Protein AF-A0A1D2VDV2-F1 (afdb_monomer)

pLDDT: mean 93.01, std 9.08, range [46.19, 97.75]

Solvent-accessible surface area (backbone atoms only — not comparable to full-atom values): 3714 Å² total; per-residue (Å²): 133,79,88,78,74,51,96,47,76,89,33,30,70,39,42,55,55,28,52,57,44,44,55,61,49,47,58,33,38,78,70,71,74,44,91,71,74,86,44,49,70,41,46,50,58,25,48,56,45,49,52,56,51,35,34,75,67,67,77,44,85,126

Radius of gyration: 13.53 Å; Cα contacts (8 Å, |Δi|>4): 35; chains: 1; bounding box: 27×24×37 Å

Sequence (62 aa):
MGNVPSFASECVLKKDAYDACFNQWYDKFLKGESIENECQTLWYAYKLCVDAQLVKKNIIPA

InterPro domains:
  IPR007918 Mitochondrial distribution/morphology family 35/apoptosis [PF05254] (6-59)
  IPR007918 Mitochondrial distribution/morphology family 35/apoptosis [PTHR46403] (4-59)

Mean predicted aligned error: 3.76 Å

Foldseek 3Di:
DDDDADPDNVLRVLVVLLVVVVVVVVVCVVVVNDPDCPSVVSVVSSVVVVVVVCCVVVVDPD

Nearest PDB structures (foldseek):
  1a32-assembly1_A  TM=3.956E-01  e=8.342E+00  Geobacillus stearothermophilus

Secondary structure (DSSP, 8-state):
------SSGGGHHHHHHHHHHHHHHHHHHHTTS--S-TTHHHHHHHHHHHHHHHHHTTSS--

Organism: NCBI:txid1344418

Structure (mmCIF, N/CA/C/O backbone):
data_AF-A0A1D2VDV2-F1
#
_entry.id   AF-A0A1D2VDV2-F1
#
loop_
_atom_site.group_PDB
_atom_site.id
_atom_site.type_symbol
_atom_site.label_atom_id
_atom_site.label_alt_id
_atom_site.label_comp_id
_atom_site.label_asym_id
_atom_site.label_entity_id
_atom_site.label_seq_id
_atom_site.pdbx_PDB_ins_code
_atom_site.Cartn_x
_atom_site.Cartn_y
_atom_site.Cartn_z
_atom_site.occupancy
_atom_site.B_iso_or_equiv
_atom_site.auth_seq_id
_atom_site.auth_comp_id
_atom_site.auth_asym_id
_atom_site.auth_atom_id
_atom_site.pdbx_PDB_model_num
ATOM 1 N N . MET A 1 1 ? -2.368 -18.316 -7.329 1.00 46.19 1 MET A N 1
ATOM 2 C CA . MET A 1 1 ? -2.261 -17.785 -5.953 1.00 46.19 1 MET A CA 1
ATOM 3 C C . MET A 1 1 ? -3.531 -17.000 -5.667 1.00 46.19 1 MET A C 1
ATOM 5 O O . MET A 1 1 ? -3.838 -16.112 -6.449 1.00 46.19 1 MET A O 1
ATOM 9 N N . GLY A 1 2 ? -4.314 -17.377 -4.654 1.00 54.78 2 GLY A N 1
ATOM 10 C CA . GLY A 1 2 ? -5.551 -16.665 -4.308 1.00 54.78 2 GLY A CA 1
ATOM 11 C C . GLY A 1 2 ? -5.260 -15.289 -3.710 1.00 54.78 2 GLY A C 1
ATOM 12 O O . GLY A 1 2 ? -4.244 -15.123 -3.036 1.00 54.78 2 GLY A O 1
ATOM 13 N N . ASN A 1 3 ? -6.136 -14.315 -3.965 1.00 68.62 3 ASN A N 1
ATOM 14 C CA . ASN A 1 3 ? -6.070 -13.009 -3.317 1.00 68.62 3 ASN A CA 1
ATOM 15 C C . ASN A 1 3 ? -6.335 -13.196 -1.814 1.00 68.62 3 ASN A C 1
ATOM 17 O O . ASN A 1 3 ? -7.445 -13.555 -1.418 1.00 68.62 3 ASN A O 1
ATOM 21 N N . VAL A 1 4 ? -5.298 -13.030 -0.989 1.00 84.81 4 VAL A N 1
ATOM 22 C CA . VAL A 1 4 ? -5.427 -13.077 0.470 1.00 84.81 4 VAL A CA 1
ATOM 23 C C . VAL A 1 4 ? -5.951 -11.714 0.920 1.00 84.81 4 VAL A C 1
ATOM 25 O O . VAL A 1 4 ? -5.227 -10.727 0.773 1.00 84.81 4 VAL A O 1
ATOM 28 N N . PRO A 1 5 ? -7.175 -11.622 1.465 1.00 87.38 5 PRO A N 1
ATOM 29 C CA . PRO A 1 5 ? -7.737 -10.343 1.871 1.00 87.38 5 PRO A CA 1
ATOM 30 C C . PRO A 1 5 ? -6.909 -9.715 2.998 1.00 87.38 5 PRO A C 1
ATOM 32 O O . PRO A 1 5 ? -6.283 -10.409 3.803 1.00 87.38 5 PRO A O 1
ATOM 35 N N . SER A 1 6 ? -6.919 -8.383 3.075 1.00 91.56 6 SER A N 1
ATOM 36 C CA . SER A 1 6 ? -6.344 -7.685 4.228 1.00 91.56 6 SER A CA 1
ATOM 37 C C . SER A 1 6 ? -7.071 -8.104 5.510 1.00 91.56 6 SER A C 1
ATOM 39 O O . SER A 1 6 ? -8.284 -8.310 5.498 1.00 91.56 6 SER A O 1
ATOM 41 N N . PHE A 1 7 ? -6.350 -8.180 6.635 1.00 93.62 7 PHE A N 1
ATOM 42 C CA . PHE A 1 7 ? -6.970 -8.439 7.943 1.00 93.62 7 PHE A CA 1
ATOM 43 C C . PHE A 1 7 ? -7.983 -7.347 8.332 1.00 93.62 7 PHE A C 1
ATOM 45 O O . PHE A 1 7 ? -8.859 -7.577 9.165 1.00 93.62 7 PHE A O 1
ATOM 52 N N . ALA A 1 8 ? -7.821 -6.152 7.761 1.00 94.12 8 ALA A N 1
ATOM 53 C CA . ALA A 1 8 ? -8.709 -5.017 7.900 1.00 94.12 8 ALA A CA 1
ATOM 54 C C . ALA A 1 8 ? -9.615 -4.934 6.667 1.00 94.12 8 ALA A C 1
ATOM 56 O O . ALA A 1 8 ? -9.159 -4.585 5.573 1.00 94.12 8 ALA A O 1
ATOM 57 N N . SER A 1 9 ? -10.900 -5.246 6.840 1.00 94.00 9 SER A N 1
ATOM 58 C CA . SER A 1 9 ? -11.892 -5.259 5.756 1.00 94.00 9 SER A CA 1
ATOM 59 C C . SER A 1 9 ? -11.989 -3.926 5.003 1.00 94.00 9 SER A C 1
ATOM 61 O O . SER A 1 9 ? -12.182 -3.905 3.792 1.00 94.00 9 SER A O 1
ATOM 63 N N . GLU A 1 10 ? -11.787 -2.804 5.691 1.00 93.56 10 GLU A N 1
ATOM 64 C CA . GLU A 1 10 ? -11.796 -1.455 5.118 1.00 93.56 10 GLU A CA 1
ATOM 65 C C . GLU A 1 10 ? -10.562 -1.144 4.255 1.00 93.56 10 GLU A C 1
ATOM 67 O O . GLU A 1 10 ? -10.581 -0.200 3.465 1.00 93.56 10 GLU A O 1
ATOM 72 N N . CYS A 1 11 ? -9.490 -1.931 4.385 1.00 96.69 11 CYS A N 1
ATOM 73 C CA . CYS A 1 11 ? -8.258 -1.753 3.622 1.00 96.69 11 CYS A CA 1
ATOM 74 C C . CYS A 1 11 ? -8.202 -2.641 2.371 1.00 96.69 11 CYS A C 1
ATOM 76 O O . CYS A 1 11 ? -7.283 -2.476 1.571 1.00 96.69 11 CYS A O 1
ATOM 78 N N . VAL A 1 12 ? -9.175 -3.541 2.167 1.00 96.06 12 VAL A N 1
ATOM 79 C CA . VAL A 1 12 ? -9.182 -4.518 1.060 1.00 96.06 12 VAL A CA 1
ATOM 80 C C . VAL A 1 12 ? -9.120 -3.831 -0.304 1.00 96.06 12 VAL A C 1
ATOM 82 O O . VAL A 1 12 ? -8.220 -4.122 -1.078 1.00 96.06 12 VAL A O 1
ATOM 85 N N . LEU A 1 13 ? -9.968 -2.833 -0.568 1.00 95.62 13 LEU A N 1
ATOM 86 C CA . LE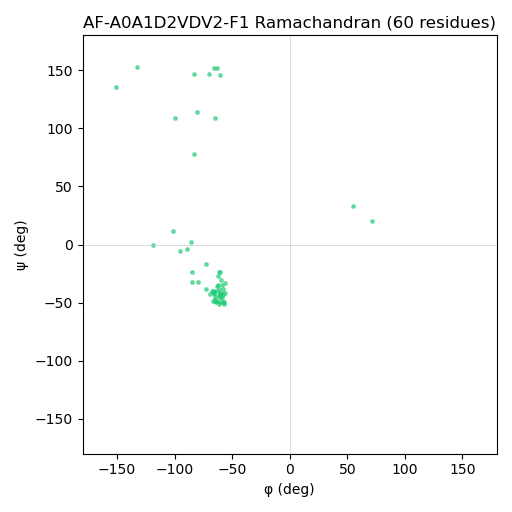U A 1 13 ? -9.957 -2.131 -1.862 1.00 95.62 13 LEU A CA 1
ATOM 87 C C . LEU A 1 13 ? -8.628 -1.409 -2.142 1.00 95.62 13 LEU A C 1
ATOM 89 O O . LEU A 1 13 ? -8.183 -1.330 -3.285 1.00 95.62 13 LEU A O 1
ATOM 93 N N . LYS A 1 14 ? -7.981 -0.876 -1.098 1.00 96.56 14 LYS A N 1
ATOM 94 C CA . LYS A 1 14 ? -6.674 -0.211 -1.227 1.00 96.56 14 LYS A CA 1
ATOM 95 C C . LYS A 1 14 ? -5.564 -1.227 -1.476 1.00 96.56 14 LYS A C 1
ATOM 97 O O . LYS A 1 14 ? -4.670 -0.954 -2.272 1.00 96.56 14 LYS A O 1
ATOM 102 N N . LYS A 1 15 ? -5.649 -2.386 -0.819 1.00 95.88 15 LYS A N 1
ATOM 103 C CA . LYS A 1 15 ? -4.757 -3.520 -1.044 1.00 95.88 15 LYS A CA 1
ATOM 104 C C . LYS A 1 15 ? -4.873 -4.015 -2.481 1.00 95.88 15 LYS A C 1
ATOM 106 O O . LYS A 1 15 ? -3.857 -4.091 -3.150 1.00 95.88 15 LYS A O 1
ATOM 111 N N . ASP A 1 16 ? -6.084 -4.27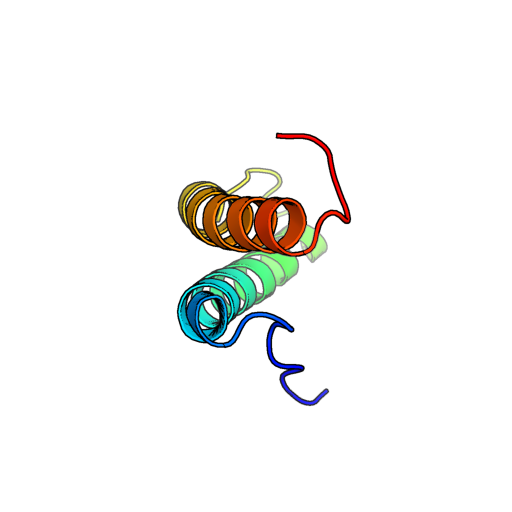5 -2.964 1.00 95.81 16 ASP A N 1
ATOM 112 C CA . ASP A 1 16 ? -6.305 -4.803 -4.314 1.00 95.81 16 ASP A CA 1
ATOM 113 C C . ASP A 1 16 ? -5.740 -3.862 -5.387 1.00 95.81 16 ASP A C 1
ATOM 115 O O . ASP A 1 16 ? -5.072 -4.306 -6.320 1.00 95.81 16 ASP A O 1
ATOM 119 N N . ALA A 1 17 ? -5.939 -2.548 -5.226 1.00 96.00 17 ALA A N 1
ATOM 120 C CA . ALA A 1 17 ? -5.373 -1.549 -6.128 1.00 96.00 17 ALA A CA 1
ATOM 121 C C . ALA A 1 17 ? -3.834 -1.522 -6.086 1.00 96.00 17 ALA A C 1
ATOM 123 O O . ALA A 1 17 ? -3.186 -1.462 -7.133 1.00 96.00 17 ALA A O 1
ATOM 124 N N . TYR A 1 18 ? -3.244 -1.577 -4.887 1.00 97.06 18 TYR A N 1
ATOM 125 C CA . TYR A 1 18 ? -1.792 -1.624 -4.722 1.00 97.06 18 TYR A CA 1
ATOM 126 C C . TYR A 1 18 ? -1.191 -2.911 -5.300 1.00 97.06 18 TYR A C 1
ATOM 128 O O . TYR A 1 18 ? -0.249 -2.825 -6.080 1.00 97.06 18 TYR A O 1
ATOM 136 N N . ASP A 1 19 ? -1.755 -4.076 -4.981 1.00 95.94 19 ASP A N 1
ATOM 137 C CA . ASP A 1 19 ? -1.294 -5.380 -5.461 1.00 95.94 19 ASP A CA 1
ATOM 138 C C . ASP A 1 19 ? -1.362 -5.458 -6.995 1.00 95.94 19 ASP A C 1
ATOM 140 O O . ASP A 1 19 ? -0.427 -5.936 -7.637 1.00 95.94 19 ASP A O 1
ATOM 144 N N . ALA A 1 20 ? -2.438 -4.944 -7.605 1.00 96.19 20 ALA A N 1
ATOM 145 C CA . ALA A 1 20 ? -2.572 -4.889 -9.059 1.00 96.19 20 ALA A CA 1
ATOM 146 C C . ALA A 1 20 ? -1.464 -4.043 -9.708 1.00 96.19 20 ALA A C 1
ATOM 148 O O . ALA A 1 20 ? -0.858 -4.477 -10.688 1.00 96.19 20 ALA A O 1
ATOM 149 N N . CYS A 1 21 ? -1.169 -2.868 -9.143 1.00 97.19 21 CYS A N 1
ATOM 150 C CA . CYS A 1 21 ? -0.073 -2.020 -9.609 1.00 97.19 21 CYS A CA 1
ATOM 151 C C . CYS A 1 21 ? 1.289 -2.695 -9.400 1.00 97.19 21 CYS A C 1
ATOM 153 O O . CYS A 1 21 ? 2.107 -2.747 -10.317 1.00 97.19 21 CYS A O 1
ATOM 155 N N . PHE A 1 22 ? 1.519 -3.249 -8.207 1.00 96.00 22 PHE A N 1
ATOM 156 C CA . PHE A 1 22 ? 2.786 -3.868 -7.842 1.00 96.00 22 PHE A CA 1
ATOM 157 C C . PHE A 1 22 ? 3.116 -5.046 -8.754 1.00 96.00 22 PHE A C 1
ATOM 159 O O . PHE A 1 22 ? 4.249 -5.141 -9.203 1.00 96.00 22 PHE A O 1
ATOM 166 N N . ASN A 1 23 ? 2.144 -5.901 -9.085 1.00 95.12 23 ASN A N 1
ATOM 167 C CA . ASN A 1 23 ? 2.372 -7.027 -9.993 1.00 95.12 23 ASN A CA 1
ATOM 168 C C . ASN A 1 23 ? 2.833 -6.557 -11.382 1.00 95.12 23 ASN A C 1
ATOM 170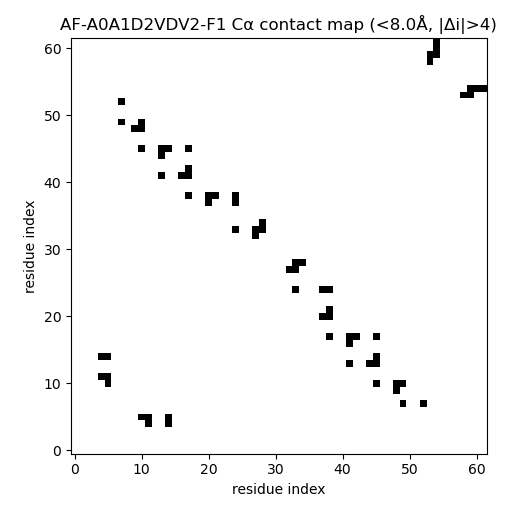 O O . ASN A 1 23 ? 3.796 -7.094 -11.921 1.00 95.12 23 ASN A O 1
ATOM 174 N N . GLN A 1 24 ? 2.206 -5.512 -11.933 1.00 95.69 24 GLN A N 1
ATOM 175 C CA . GLN A 1 24 ? 2.612 -4.945 -13.225 1.00 95.69 24 GLN A CA 1
ATOM 176 C C . GLN A 1 24 ? 4.006 -4.317 -13.169 1.00 95.69 24 GLN A C 1
ATOM 178 O O . GLN A 1 24 ? 4.804 -4.470 -14.092 1.00 95.69 24 GLN A O 1
ATOM 183 N N . TRP A 1 25 ? 4.302 -3.594 -12.090 1.00 96.62 25 TRP A N 1
ATOM 184 C CA . TRP A 1 25 ? 5.618 -3.010 -11.876 1.00 96.62 25 TRP A CA 1
ATOM 185 C C . TRP A 1 25 ? 6.695 -4.087 -11.687 1.00 96.62 25 TRP A C 1
ATOM 187 O O . TRP A 1 25 ? 7.785 -3.979 -12.244 1.00 96.62 25 TRP A O 1
ATOM 197 N N . TYR A 1 26 ? 6.383 -5.156 -10.955 1.00 95.75 26 TYR A N 1
ATOM 198 C CA . TYR A 1 26 ? 7.316 -6.237 -10.664 1.00 95.75 26 TYR A CA 1
ATOM 199 C C . TYR A 1 26 ? 7.751 -6.968 -11.940 1.00 95.75 26 TYR A C 1
ATOM 201 O O . TYR A 1 26 ? 8.927 -7.296 -12.084 1.00 95.75 26 TYR A O 1
ATOM 209 N N . ASP A 1 27 ? 6.855 -7.120 -12.919 1.00 96.06 27 ASP A N 1
ATOM 210 C CA . ASP A 1 27 ? 7.203 -7.662 -14.237 1.00 96.06 27 ASP A CA 1
ATOM 211 C C . ASP A 1 27 ? 8.245 -6.801 -14.975 1.00 96.06 27 ASP A C 1
ATOM 213 O O . ASP A 1 27 ? 9.146 -7.342 -15.622 1.00 96.06 27 ASP A O 1
ATOM 217 N N . LYS A 1 28 ? 8.156 -5.467 -14.870 1.00 95.81 28 LYS A N 1
ATOM 218 C CA . LYS A 1 28 ? 9.156 -4.535 -15.426 1.00 95.81 28 LYS A CA 1
ATOM 219 C C . LYS A 1 28 ? 10.470 -4.617 -14.657 1.00 95.81 28 LYS A C 1
ATOM 221 O O . LYS A 1 28 ? 11.542 -4.645 -15.260 1.00 95.81 28 LYS A O 1
ATOM 226 N N . PHE A 1 29 ? 10.390 -4.688 -13.329 1.00 96.25 29 PHE A N 1
ATOM 227 C CA . PHE A 1 29 ? 11.552 -4.822 -12.456 1.00 96.25 29 PHE A CA 1
ATOM 228 C C . PHE A 1 29 ? 12.362 -6.084 -12.786 1.00 96.25 29 PHE A C 1
ATOM 230 O O . PHE A 1 29 ? 13.576 -6.004 -12.963 1.00 96.25 29 PHE A O 1
ATOM 237 N N . LEU A 1 30 ? 11.700 -7.234 -12.972 1.00 96.69 30 LEU A N 1
ATOM 238 C CA . LEU A 1 30 ? 12.357 -8.496 -13.339 1.00 96.69 30 LEU A CA 1
ATOM 239 C C . LEU A 1 30 ? 13.067 -8.444 -14.701 1.00 96.69 30 LEU A C 1
ATOM 241 O O . LEU A 1 30 ? 14.034 -9.174 -14.914 1.00 96.69 30 LEU A O 1
ATOM 245 N N . LYS A 1 31 ? 12.610 -7.584 -15.615 1.00 96.94 31 LYS A N 1
ATOM 246 C CA . LYS A 1 31 ? 13.236 -7.355 -16.927 1.00 96.94 31 LYS A CA 1
ATOM 247 C C . LYS A 1 31 ? 14.308 -6.262 -16.905 1.00 96.94 31 LYS A C 1
ATOM 249 O O . LYS A 1 31 ? 14.949 -6.027 -17.925 1.00 96.94 31 LYS A O 1
ATOM 254 N N . GLY A 1 32 ? 14.504 -5.593 -15.767 1.00 95.06 32 GLY A N 1
ATOM 255 C CA . GLY A 1 32 ? 15.398 -4.442 -15.647 1.00 95.06 32 GLY A CA 1
ATOM 256 C C . GLY A 1 32 ? 14.879 -3.178 -16.343 1.00 95.06 32 GLY A C 1
ATOM 257 O O . GLY A 1 32 ? 15.666 -2.287 -16.643 1.00 95.06 32 GLY A O 1
ATOM 258 N N . GLU A 1 33 ? 13.575 -3.091 -16.616 1.00 94.44 33 GLU A N 1
ATOM 259 C CA . GLU A 1 33 ? 12.948 -1.962 -17.322 1.00 94.44 33 GLU A CA 1
ATOM 260 C C . GLU A 1 33 ? 12.601 -0.795 -16.384 1.00 94.44 33 GLU A C 1
ATOM 262 O O . GLU A 1 33 ? 12.466 0.340 -16.835 1.00 94.44 33 GLU A O 1
ATOM 26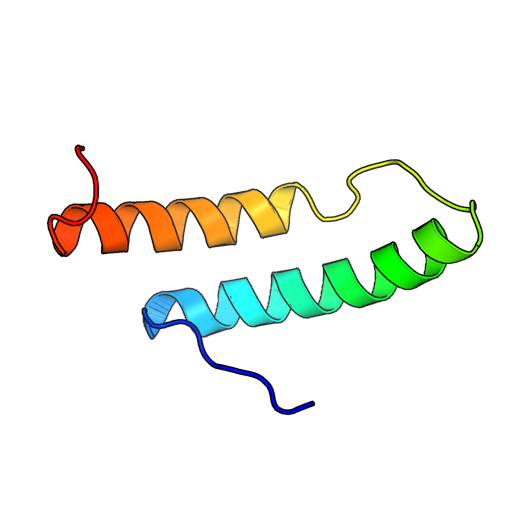7 N N . SER A 1 34 ? 12.436 -1.057 -15.083 1.00 92.31 34 SER A N 1
ATOM 268 C CA . SER A 1 34 ? 12.079 -0.042 -14.088 1.00 92.31 34 SER A CA 1
ATOM 269 C C . SER A 1 34 ? 12.632 -0.400 -12.710 1.00 92.31 34 SER A C 1
ATOM 271 O O . SER A 1 34 ? 12.527 -1.543 -12.268 1.00 92.31 34 SER A O 1
ATOM 273 N N . ILE A 1 35 ? 13.203 0.591 -12.024 1.00 92.56 35 ILE A N 1
ATOM 274 C CA . ILE A 1 35 ? 13.573 0.537 -10.596 1.00 92.56 35 ILE A CA 1
ATOM 275 C C . ILE A 1 35 ? 12.826 1.598 -9.773 1.00 92.56 35 ILE A C 1
ATOM 277 O O . ILE A 1 35 ? 13.012 1.698 -8.562 1.00 92.56 35 ILE A O 1
ATOM 281 N N . GLU A 1 36 ? 11.982 2.389 -10.436 1.00 92.69 36 GLU A N 1
ATOM 282 C CA . GLU A 1 36 ? 11.249 3.501 -9.841 1.00 92.69 36 GLU A CA 1
ATOM 283 C C . GLU A 1 36 ? 9.984 3.004 -9.150 1.00 92.69 36 GLU A C 1
ATOM 285 O O . GLU A 1 36 ? 9.342 2.068 -9.615 1.00 92.69 36 GLU A O 1
ATOM 290 N N . ASN A 1 37 ? 9.572 3.642 -8.055 1.00 88.56 37 ASN A N 1
ATOM 291 C CA . ASN A 1 37 ? 8.377 3.222 -7.324 1.00 88.56 37 ASN A CA 1
ATOM 292 C C . ASN A 1 37 ? 7.092 3.792 -7.954 1.00 88.56 37 ASN A C 1
ATOM 294 O O . ASN A 1 37 ? 6.490 4.737 -7.444 1.00 88.56 37 ASN A O 1
ATOM 298 N N . GLU A 1 38 ? 6.647 3.185 -9.055 1.00 93.06 38 GLU A N 1
ATOM 299 C CA . GLU A 1 38 ? 5.450 3.595 -9.813 1.00 93.06 38 GLU A CA 1
ATOM 300 C C . GLU A 1 38 ? 4.150 3.509 -8.985 1.00 93.06 38 GLU A C 1
ATOM 302 O O . GLU A 1 38 ? 3.178 4.215 -9.251 1.00 93.06 38 GLU A O 1
ATOM 307 N N . CYS A 1 39 ? 4.135 2.676 -7.941 1.00 96.50 39 CYS A N 1
ATOM 308 C CA . CYS A 1 39 ? 2.960 2.400 -7.113 1.00 96.50 39 CYS A CA 1
ATOM 309 C C . CYS A 1 39 ? 2.959 3.159 -5.778 1.00 96.50 39 CYS A C 1
ATOM 311 O O . CYS A 1 39 ? 2.146 2.858 -4.898 1.00 96.50 39 CYS A O 1
ATOM 313 N N . GLN A 1 40 ? 3.849 4.141 -5.600 1.00 96.56 40 GLN A N 1
ATOM 314 C CA . GLN A 1 40 ? 4.099 4.801 -4.315 1.00 96.56 40 GLN A CA 1
ATOM 315 C C . GLN A 1 40 ? 2.838 5.423 -3.690 1.00 96.56 40 GLN A C 1
ATOM 317 O O . GLN A 1 40 ? 2.600 5.275 -2.490 1.00 96.56 40 GLN A O 1
ATOM 322 N N . THR A 1 41 ? 1.984 6.076 -4.480 1.00 96.69 41 THR A N 1
ATOM 323 C CA . THR A 1 41 ? 0.739 6.679 -3.971 1.00 96.69 41 THR A CA 1
ATOM 324 C C . THR A 1 41 ? -0.247 5.625 -3.462 1.00 96.69 41 THR A C 1
ATOM 326 O O . THR A 1 41 ? -0.848 5.799 -2.400 1.00 96.69 41 THR A O 1
ATOM 329 N N . LEU A 1 42 ? -0.388 4.510 -4.187 1.00 97.25 42 LEU A N 1
ATOM 330 C CA . LEU A 1 42 ? -1.253 3.393 -3.792 1.00 97.25 42 LEU A CA 1
ATOM 331 C C . LEU A 1 42 ? -0.712 2.702 -2.539 1.00 97.25 42 LEU A C 1
ATOM 333 O O . LEU A 1 42 ? -1.477 2.397 -1.624 1.00 97.25 42 LEU A O 1
ATOM 337 N N . TRP A 1 43 ? 0.612 2.542 -2.469 1.00 97.19 43 TRP A N 1
ATOM 338 C CA . TRP A 1 43 ? 1.297 2.020 -1.296 1.00 97.19 43 TRP A CA 1
ATOM 339 C C . TRP A 1 43 ? 1.000 2.856 -0.053 1.00 97.19 43 TRP A C 1
ATOM 341 O O . TRP A 1 43 ? 0.569 2.304 0.957 1.00 97.19 43 TRP A O 1
ATOM 351 N N . TYR A 1 44 ? 1.162 4.181 -0.115 1.00 97.75 44 TYR A N 1
ATOM 352 C CA . TYR A 1 44 ? 0.882 5.035 1.040 1.00 97.75 44 TYR A CA 1
ATOM 353 C C . TYR A 1 44 ? -0.586 4.994 1.454 1.00 97.75 44 TYR A C 1
ATOM 355 O O . TYR A 1 44 ? -0.875 4.924 2.646 1.00 97.75 44 TYR A O 1
ATOM 363 N N . ALA A 1 45 ? -1.518 4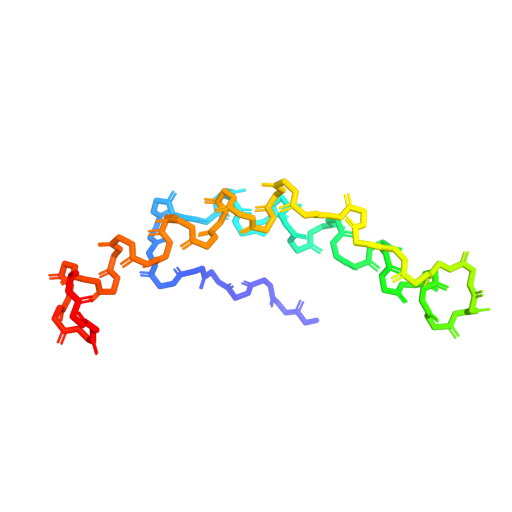.981 0.499 1.00 97.38 45 ALA A N 1
ATOM 364 C CA . ALA A 1 45 ? -2.939 4.873 0.811 1.00 97.38 45 ALA A CA 1
ATOM 365 C C . ALA A 1 45 ? -3.267 3.560 1.545 1.00 97.38 45 ALA A C 1
ATOM 367 O O . ALA A 1 45 ? -4.014 3.572 2.527 1.00 97.38 45 ALA A O 1
ATOM 368 N N . TYR A 1 46 ? -2.711 2.436 1.084 1.00 97.50 46 TYR A N 1
ATOM 369 C CA . TYR A 1 46 ? -2.876 1.139 1.737 1.00 97.50 46 TYR A CA 1
ATOM 370 C C . TYR A 1 46 ? -2.196 1.104 3.113 1.00 97.50 46 TYR A C 1
ATOM 372 O O . TYR A 1 46 ? -2.840 0.747 4.101 1.00 97.50 46 TYR A O 1
ATOM 380 N N . LYS A 1 47 ? -0.937 1.547 3.197 1.00 97.12 47 LYS A N 1
ATOM 381 C CA . LYS A 1 47 ? -0.151 1.589 4.433 1.00 97.12 47 LYS A CA 1
ATOM 382 C C . LYS A 1 47 ? -0.838 2.410 5.522 1.00 97.12 47 LYS A C 1
ATOM 384 O O . LYS A 1 47 ? -1.021 1.904 6.620 1.00 97.12 47 LYS A O 1
ATOM 389 N N . LEU A 1 48 ? -1.290 3.626 5.210 1.00 97.56 48 LEU A N 1
ATOM 390 C CA . LEU A 1 48 ? -2.000 4.481 6.168 1.00 97.56 48 LEU A CA 1
ATOM 391 C C . LEU A 1 48 ? -3.258 3.805 6.725 1.00 97.56 48 LEU A C 1
ATOM 393 O O . LEU A 1 48 ? -3.558 3.931 7.910 1.00 97.56 48 LEU A O 1
ATOM 397 N N . CYS A 1 49 ? -3.985 3.069 5.879 1.00 97.56 49 CYS A N 1
ATOM 398 C CA . CYS A 1 49 ? -5.141 2.301 6.322 1.00 97.56 49 CYS A CA 1
ATOM 399 C C . CYS A 1 49 ? -4.728 1.198 7.302 1.00 97.56 49 CYS A C 1
ATOM 401 O O . CYS A 1 49 ? -5.309 1.096 8.377 1.00 97.56 49 CYS A O 1
ATOM 403 N N . VAL A 1 50 ? -3.708 0.409 6.957 1.00 97.06 50 VAL A N 1
ATOM 404 C CA . VAL A 1 50 ? -3.212 -0.690 7.796 1.00 97.06 50 VAL A CA 1
ATOM 405 C C . VAL A 1 50 ? -2.667 -0.184 9.128 1.00 97.06 50 VAL A C 1
ATOM 407 O O . VAL A 1 50 ? -3.075 -0.700 10.167 1.00 97.06 50 VAL A O 1
ATOM 410 N N . ASP A 1 5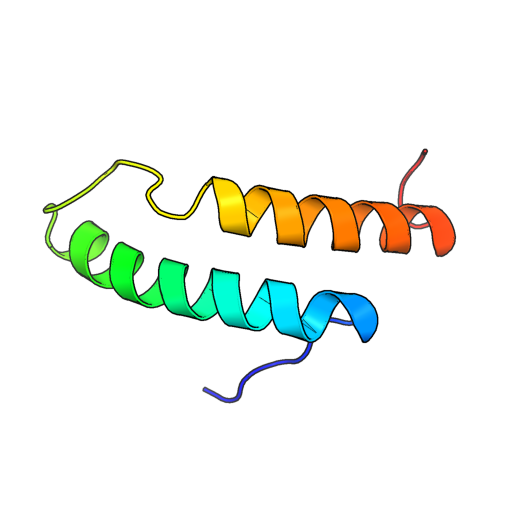1 ? -1.817 0.841 9.114 1.00 97.06 51 ASP A N 1
ATOM 411 C CA . ASP A 1 51 ? -1.199 1.408 10.316 1.00 97.06 51 ASP A CA 1
ATOM 412 C C . ASP A 1 51 ? -2.278 1.884 11.301 1.00 97.06 51 ASP A C 1
ATOM 414 O O . ASP A 1 51 ? -2.248 1.527 12.478 1.00 97.06 51 ASP A O 1
ATOM 418 N N . ALA A 1 52 ? -3.322 2.565 10.810 1.00 96.75 52 ALA A N 1
ATOM 419 C CA . ALA A 1 52 ? -4.454 2.974 11.640 1.00 96.75 52 ALA A CA 1
ATOM 420 C C . ALA A 1 52 ? -5.174 1.784 12.305 1.00 96.75 52 ALA A C 1
ATOM 422 O O . ALA A 1 52 ? -5.649 1.899 13.436 1.00 96.75 52 ALA A O 1
ATOM 423 N N . GLN A 1 53 ? -5.261 0.631 11.635 1.00 96.69 53 GLN A N 1
ATOM 424 C CA . GLN A 1 53 ? -5.886 -0.567 12.207 1.00 96.69 53 GLN A CA 1
ATOM 425 C C . GLN A 1 53 ? -4.969 -1.324 13.164 1.00 96.69 53 GLN A C 1
ATOM 427 O O . GLN A 1 53 ? -5.452 -1.903 14.138 1.00 96.69 53 GLN A O 1
ATOM 432 N N . LEU A 1 54 ? -3.659 -1.302 12.926 1.00 96.44 54 LEU A N 1
ATOM 433 C CA . LEU A 1 54 ? -2.672 -1.868 13.842 1.00 96.44 54 LEU A CA 1
ATOM 434 C C . LEU A 1 54 ? -2.631 -1.084 15.160 1.00 96.44 54 LEU A C 1
ATOM 436 O O . LEU A 1 54 ? -2.610 -1.707 16.224 1.00 96.44 54 LEU A O 1
ATOM 440 N N . VAL A 1 55 ? -2.715 0.251 15.096 1.00 96.88 55 VAL A N 1
ATOM 441 C CA . VAL A 1 55 ? -2.852 1.119 16.278 1.00 96.88 55 VAL A CA 1
ATOM 442 C C . VAL A 1 55 ? -4.140 0.791 17.037 1.00 96.88 55 VAL A C 1
ATOM 444 O O . VAL A 1 55 ? -4.095 0.522 18.234 1.00 96.88 55 VAL A O 1
ATOM 447 N N . LYS A 1 56 ? -5.294 0.701 16.354 1.00 95.25 56 LYS A N 1
ATOM 448 C CA . LYS A 1 56 ? -6.576 0.333 16.999 1.00 95.25 56 LYS A CA 1
ATOM 449 C C . LYS A 1 56 ? -6.553 -1.042 17.669 1.00 95.25 56 LYS A C 1
ATOM 451 O O . LYS A 1 56 ? -7.264 -1.258 18.647 1.00 95.25 56 LYS A O 1
ATOM 456 N N . LYS A 1 57 ? -5.768 -1.983 17.138 1.00 95.12 57 LYS A N 1
ATOM 457 C CA . LYS A 1 57 ? -5.594 -3.326 17.709 1.00 95.12 57 LYS A CA 1
ATOM 458 C C . LYS A 1 57 ? -4.505 -3.394 18.787 1.00 95.12 57 LYS A C 1
ATOM 460 O O . LYS A 1 57 ? -4.277 -4.482 19.306 1.00 95.12 57 LYS A O 1
ATOM 465 N N . ASN A 1 58 ? -3.862 -2.275 19.134 1.00 93.88 58 ASN A N 1
ATOM 466 C CA . ASN A 1 58 ? -2.735 -2.202 20.072 1.00 93.88 58 ASN A CA 1
ATOM 467 C C . ASN A 1 58 ? -1.565 -3.130 19.694 1.00 93.88 58 ASN A C 1
ATOM 469 O O . ASN A 1 58 ? -0.881 -3.667 20.561 1.00 93.88 58 ASN A O 1
ATOM 473 N N . ILE A 1 5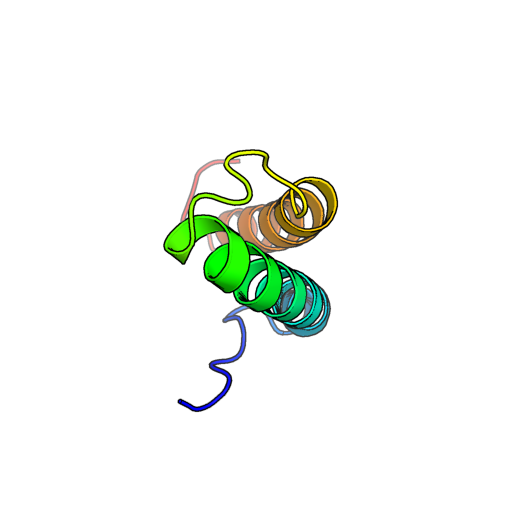9 ? -1.347 -3.341 18.392 1.00 95.94 59 ILE A N 1
ATOM 474 C CA . ILE A 1 59 ? -0.214 -4.129 17.881 1.00 95.94 59 ILE A CA 1
ATOM 475 C C . ILE A 1 59 ? 1.031 -3.241 17.752 1.00 95.94 59 ILE A C 1
ATOM 477 O O . ILE A 1 59 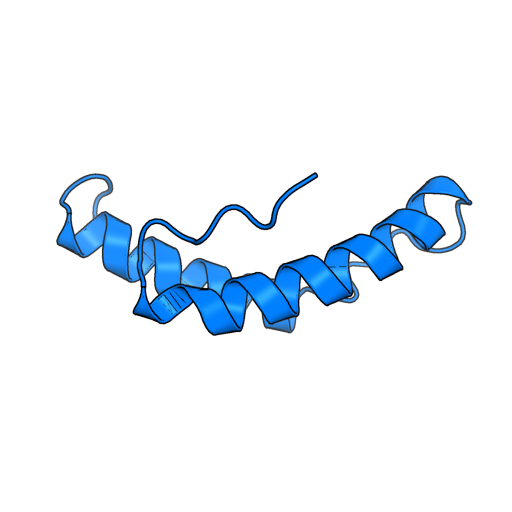? 2.150 -3.715 17.933 1.00 95.94 59 ILE A O 1
ATOM 481 N N . ILE A 1 60 ? 0.832 -1.952 17.455 1.00 91.81 60 ILE A N 1
ATOM 482 C CA . ILE A 1 60 ? 1.890 -0.943 17.338 1.00 91.81 60 ILE A CA 1
ATOM 483 C C . ILE A 1 60 ? 1.506 0.325 18.119 1.00 91.81 60 ILE A C 1
ATOM 485 O O . ILE A 1 60 ? 0.309 0.582 18.288 1.00 91.81 60 ILE A O 1
ATOM 489 N N . PRO A 1 61 ? 2.489 1.111 18.595 1.00 88.38 61 PRO A N 1
ATOM 490 C CA . PRO A 1 61 ? 2.231 2.406 19.219 1.00 88.38 61 PRO A CA 1
ATOM 491 C C . PRO A 1 61 ? 1.661 3.422 18.218 1.00 88.38 61 PRO A C 1
ATOM 493 O O . PRO A 1 61 ? 1.917 3.323 17.016 1.00 88.38 61 PRO A O 1
ATOM 496 N N . ALA A 1 62 ? 0.882 4.371 18.747 1.00 79.0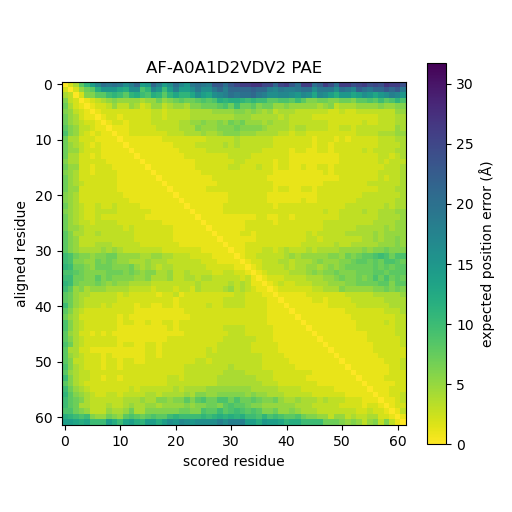6 62 ALA A N 1
ATOM 497 C CA . ALA A 1 62 ? 0.298 5.495 18.012 1.00 79.06 62 ALA A CA 1
ATOM 498 C C . ALA A 1 62 ? 1.316 6.609 17.736 1.00 79.06 62 ALA A C 1
ATOM 500 O O . ALA A 1 62 ? 2.202 6.818 18.598 1.00 79.06 62 ALA A O 1
#